Protein AF-A0A962KCL6-F1 (afdb_monomer)

Mean predicted aligned error: 7.59 Å

Secondary structure (DSSP, 8-state):
---EEEE--TTTHHHHHHHH-TTS-GGG-SEEEEEGGGTEEEEEEE--TTS-GGGTPPPEEEEEEETTEEEEEEEEEEEEEETTEEEEEEEEEEEEEES---S-HHHHHHHHHHHHHHTT----

pLDDT: mean 78.46, std 12.51, range [32.69, 90.62]

Foldseek 3Di:
DAWDKDADDPVCVVVVCVQPNPPQPPVQDRIWIADVVQRKTKDWRDWPLQDDCVVVTFFTWMWMGGPRKIKTWGKHWYWDDDPPGTDIDIGTPDIDMDDDCPDDPVVVVVVVCNHVVVVVPDPD

Radius of gyration: 15.0 Å; Cα contacts (8 Å, |Δi|>4): 200; chains: 1; bounding box: 34×34×44 Å

Structure (mmCIF, N/CA/C/O backbone):
data_AF-A0A962KCL6-F1
#
_entry.id   AF-A0A962KCL6-F1
#
loop_
_atom_site.group_PDB
_atom_site.id
_atom_site.type_symbol
_atom_site.label_atom_id
_atom_site.label_alt_id
_atom_site.label_comp_id
_atom_site.label_asym_id
_atom_site.label_entity_id
_atom_site.label_seq_id
_atom_site.pdbx_PDB_ins_code
_atom_site.Cartn_x
_atom_site.Cartn_y
_atom_site.Cartn_z
_atom_site.occupancy
_atom_site.B_iso_or_equiv
_atom_site.auth_seq_id
_atom_site.auth_comp_id
_atom_site.auth_asym_id
_atom_site.auth_atom_id
_atom_site.pdbx_PDB_model_num
ATOM 1 N N . MET A 1 1 ? -5.098 15.647 -3.461 1.00 62.09 1 MET A N 1
ATOM 2 C CA . MET A 1 1 ? -4.686 14.346 -2.911 1.00 62.09 1 MET A CA 1
ATOM 3 C C . MET A 1 1 ? -3.180 14.359 -2.844 1.00 62.09 1 MET A C 1
ATOM 5 O O . MET A 1 1 ? -2.543 14.550 -3.875 1.00 62.09 1 MET A O 1
ATOM 9 N N . ALA A 1 2 ? -2.635 14.332 -1.638 1.00 77.06 2 ALA A N 1
ATOM 10 C CA . ALA A 1 2 ? -1.201 14.379 -1.407 1.00 77.06 2 ALA A CA 1
ATOM 11 C C . ALA A 1 2 ? -0.910 13.564 -0.152 1.00 77.06 2 ALA A C 1
ATOM 13 O O . ALA A 1 2 ? -1.361 13.907 0.938 1.00 77.06 2 ALA A O 1
ATOM 14 N N . PHE A 1 3 ? -0.171 12.476 -0.331 1.00 85.12 3 PHE A N 1
ATOM 15 C CA . PHE A 1 3 ? 0.297 11.659 0.773 1.00 85.12 3 PHE A CA 1
ATOM 16 C C . PHE A 1 3 ? 1.373 12.415 1.555 1.00 85.12 3 PHE A C 1
ATOM 18 O O . PHE A 1 3 ? 2.404 12.795 0.999 1.00 85.12 3 PHE A O 1
ATOM 25 N N . VAL A 1 4 ? 1.143 12.606 2.850 1.00 87.69 4 VAL A N 1
ATOM 26 C CA . VAL A 1 4 ? 2.091 13.237 3.773 1.00 87.69 4 VAL A CA 1
ATOM 27 C C . VAL A 1 4 ? 2.691 12.170 4.676 1.00 87.69 4 VAL A C 1
ATOM 29 O O . VAL A 1 4 ? 1.988 11.289 5.169 1.00 87.69 4 VAL A O 1
ATOM 32 N N . GLN A 1 5 ? 4.005 12.231 4.880 1.00 87.69 5 GLN A N 1
ATOM 33 C CA . GLN A 1 5 ? 4.703 11.318 5.779 1.00 87.69 5 GLN A CA 1
ATOM 34 C C . GLN A 1 5 ? 4.336 11.622 7.238 1.00 87.69 5 GLN A C 1
ATOM 36 O O . GLN A 1 5 ? 4.338 12.777 7.661 1.00 87.69 5 GLN A O 1
ATOM 41 N N . LYS A 1 6 ? 4.048 10.578 8.011 1.00 86.62 6 LYS A N 1
ATOM 42 C CA . LYS A 1 6 ? 3.730 10.628 9.434 1.00 86.62 6 LYS A CA 1
ATOM 43 C C . LYS A 1 6 ? 4.627 9.650 10.182 1.00 86.62 6 LYS A C 1
ATOM 45 O O . LYS A 1 6 ? 4.717 8.479 9.822 1.00 86.62 6 LYS A O 1
ATOM 50 N N . GLU A 1 7 ? 5.311 10.147 11.202 1.00 86.19 7 GLU A N 1
ATOM 51 C CA . GLU A 1 7 ? 6.245 9.358 12.006 1.00 86.19 7 GLU A CA 1
ATOM 52 C C . GLU A 1 7 ? 5.509 8.495 13.032 1.00 86.19 7 GLU A C 1
ATOM 54 O O . GLU A 1 7 ? 4.489 8.899 13.603 1.00 86.19 7 GLU A O 1
ATOM 59 N N . TYR A 1 8 ? 6.058 7.314 13.306 1.00 83.06 8 TYR A N 1
ATOM 60 C CA . TYR A 1 8 ? 5.600 6.472 14.399 1.00 83.06 8 TYR A CA 1
ATOM 61 C C . TYR A 1 8 ? 6.090 7.024 15.737 1.00 83.06 8 TYR A C 1
ATOM 63 O O . TYR A 1 8 ? 7.264 6.955 16.097 1.00 83.06 8 TYR A O 1
ATOM 71 N N . THR A 1 9 ? 5.145 7.547 16.512 1.00 83.69 9 THR A N 1
ATOM 72 C CA . THR A 1 9 ? 5.340 8.023 17.885 1.00 83.69 9 THR A CA 1
ATOM 73 C C . THR A 1 9 ? 4.453 7.252 18.863 1.00 83.69 9 THR A C 1
ATOM 75 O O . THR A 1 9 ? 3.472 6.612 18.468 1.00 83.69 9 THR A O 1
ATOM 78 N N . LYS A 1 10 ? 4.741 7.362 20.170 1.00 82.50 10 LYS A N 1
ATOM 79 C CA . LYS A 1 10 ? 3.884 6.794 21.232 1.00 82.50 10 LYS A CA 1
ATOM 80 C C . LYS A 1 10 ? 2.428 7.266 21.128 1.00 82.50 10 LYS A C 1
ATOM 82 O O . LYS A 1 10 ? 1.523 6.479 21.381 1.00 82.50 10 LYS A O 1
ATOM 87 N N . GLU A 1 11 ? 2.215 8.515 20.724 1.00 85.19 11 GLU A N 1
ATOM 88 C CA . GLU A 1 11 ? 0.890 9.127 20.560 1.00 85.19 11 GLU A CA 1
ATOM 89 C C . GLU A 1 11 ? 0.134 8.558 19.358 1.00 85.19 11 GLU A C 1
ATOM 91 O O . GLU A 1 11 ? -1.080 8.388 19.403 1.00 85.19 11 GLU A O 1
ATOM 96 N N . SER A 1 12 ? 0.851 8.208 18.289 1.00 83.62 12 SER A N 1
ATOM 97 C CA . SER A 1 12 ? 0.253 7.613 17.093 1.00 83.62 12 SER A CA 1
ATOM 98 C C . SER A 1 12 ? 0.020 6.101 17.184 1.00 83.62 12 SER A C 1
ATOM 100 O O . SER A 1 12 ? -0.704 5.533 16.366 1.00 83.62 12 SER A O 1
ATOM 102 N N . ALA A 1 13 ? 0.609 5.440 18.185 1.00 81.44 13 ALA A N 1
ATOM 103 C CA . ALA A 1 13 ? 0.556 3.991 18.339 1.00 81.44 13 ALA A CA 1
ATOM 104 C C . ALA A 1 13 ? -0.872 3.407 18.429 1.00 81.44 13 ALA A C 1
ATOM 106 O O . ALA A 1 13 ? -1.077 2.322 17.879 1.00 81.44 13 ALA A O 1
ATOM 107 N N . PRO A 1 14 ? -1.864 4.060 19.076 1.00 85.19 14 PRO A N 1
ATOM 108 C CA . PRO A 1 14 ? -3.246 3.578 19.072 1.00 85.19 14 PRO A CA 1
ATOM 109 C C . PRO A 1 14 ? -3.876 3.591 17.676 1.00 85.19 14 PRO A C 1
ATOM 111 O O . PRO A 1 14 ? -4.496 2.608 17.283 1.00 85.19 14 PRO A O 1
ATOM 114 N N . LEU A 1 15 ? -3.670 4.669 16.908 1.00 84.44 15 LEU A N 1
ATOM 115 C CA . LEU A 1 15 ? -4.155 4.772 15.528 1.00 84.44 15 LEU A CA 1
ATOM 116 C C . LEU A 1 15 ? -3.523 3.686 14.655 1.00 84.44 15 LEU A C 1
ATOM 118 O O . LEU A 1 15 ? -4.230 2.987 13.940 1.00 84.44 15 LEU A O 1
ATOM 122 N N . TYR A 1 16 ? -2.204 3.514 14.761 1.00 79.25 16 TYR A N 1
ATOM 123 C CA . TYR A 1 16 ? -1.477 2.475 14.039 1.00 79.25 16 TYR A CA 1
ATOM 124 C C . TYR A 1 16 ? -2.085 1.090 14.300 1.00 79.25 16 TYR A C 1
ATOM 126 O O . TYR A 1 16 ? -2.507 0.417 13.364 1.00 79.25 16 TYR A O 1
ATOM 134 N N . ARG A 1 17 ? -2.215 0.695 15.575 1.00 79.38 17 ARG A N 1
ATOM 135 C CA . ARG A 1 17 ? -2.795 -0.606 15.951 1.00 79.38 17 ARG A CA 1
ATOM 136 C C . ARG A 1 17 ? -4.237 -0.769 15.477 1.00 79.38 17 ARG A C 1
ATOM 138 O O . ARG A 1 17 ? -4.606 -1.853 15.046 1.00 79.38 17 ARG A O 1
ATOM 145 N N . GLY A 1 18 ? -5.033 0.300 15.515 1.00 79.94 18 GLY A N 1
ATOM 146 C CA . GLY A 1 18 ? -6.404 0.283 15.005 1.00 79.94 18 GLY A CA 1
ATOM 147 C C . GLY A 1 18 ? -6.506 0.066 13.491 1.00 79.94 18 GLY A C 1
ATOM 148 O O . GLY A 1 18 ? -7.512 -0.466 13.034 1.00 79.94 18 GLY A O 1
ATOM 149 N N . LEU A 1 19 ? -5.483 0.456 12.722 1.00 79.44 19 LEU A N 1
ATOM 150 C CA . LEU A 1 19 ? -5.470 0.357 11.258 1.00 79.44 19 LEU A CA 1
ATOM 151 C C . LEU A 1 19 ? -4.898 -0.967 10.742 1.00 79.44 19 LEU A C 1
ATOM 153 O O . LEU A 1 19 ? -5.434 -1.523 9.790 1.00 79.44 19 LEU A O 1
ATOM 157 N N . VAL A 1 20 ? -3.807 -1.458 11.337 1.00 73.12 20 VAL A N 1
ATOM 158 C CA . VAL A 1 20 ? -3.089 -2.651 10.840 1.00 73.12 20 VAL A CA 1
ATOM 159 C C . VAL A 1 20 ? -3.300 -3.901 11.701 1.00 73.12 20 VAL A C 1
ATOM 161 O O . VAL A 1 20 ? -2.830 -4.982 11.348 1.00 73.12 20 VAL A O 1
ATOM 164 N N . GLY A 1 21 ? -3.994 -3.764 12.834 1.00 68.88 21 GLY A N 1
ATOM 165 C CA . GLY A 1 21 ? -4.156 -4.823 13.827 1.00 68.88 21 GLY A CA 1
ATOM 166 C C . GLY A 1 21 ? -2.850 -5.193 14.541 1.00 68.88 21 GLY A C 1
ATOM 167 O O . GLY A 1 21 ? -1.794 -4.595 14.333 1.00 68.88 21 GLY A O 1
ATOM 168 N N . ASP A 1 22 ? -2.911 -6.220 15.389 1.00 62.03 22 ASP A N 1
ATOM 169 C CA . ASP A 1 22 ? -1.746 -6.710 16.145 1.00 62.03 22 ASP A CA 1
ATOM 170 C C . ASP A 1 22 ? -0.806 -7.610 15.310 1.00 62.03 22 ASP A C 1
ATOM 172 O O . ASP A 1 22 ? 0.260 -8.010 15.780 1.00 62.03 22 ASP A O 1
ATOM 176 N N . GLY A 1 23 ? -1.183 -7.936 14.066 1.00 54.19 23 GLY A N 1
ATOM 177 C CA . GLY A 1 23 ? -0.440 -8.851 13.189 1.00 54.19 23 GLY A CA 1
ATOM 178 C C . GLY A 1 23 ? 0.812 -8.244 12.549 1.00 54.19 23 GLY A C 1
ATOM 179 O O . GLY A 1 23 ? 1.732 -8.972 12.173 1.00 54.19 23 GLY A O 1
ATOM 180 N N . VAL A 1 24 ? 0.888 -6.915 12.455 1.00 56.59 24 VAL A N 1
ATOM 181 C CA . VAL A 1 24 ? 2.018 -6.213 11.844 1.00 56.59 24 VAL A CA 1
ATOM 182 C C . VAL A 1 24 ? 2.915 -5.637 12.935 1.00 56.59 24 VAL A C 1
ATOM 184 O O . VAL A 1 24 ? 2.544 -4.692 13.631 1.00 56.59 24 VAL A O 1
ATOM 187 N N . LYS A 1 25 ? 4.128 -6.188 13.080 1.00 54.78 25 LYS A N 1
ATOM 188 C CA . LYS A 1 25 ? 5.100 -5.742 14.091 1.00 54.78 25 LYS A CA 1
ATOM 189 C C . LYS A 1 25 ? 5.420 -4.251 13.911 1.00 54.78 25 LYS A C 1
ATOM 191 O O . LYS A 1 25 ? 6.181 -3.872 13.026 1.00 54.78 25 LYS A O 1
ATOM 196 N N . SER A 1 26 ? 4.884 -3.420 14.805 1.00 50.50 26 SER A N 1
ATOM 197 C CA . SER A 1 26 ? 5.052 -1.957 14.840 1.00 50.50 26 SER A CA 1
ATOM 198 C C . SER A 1 26 ? 6.511 -1.486 14.876 1.00 50.50 26 SER A C 1
ATOM 200 O O . SER A 1 26 ? 6.802 -0.369 14.471 1.00 50.50 26 SER A O 1
ATOM 202 N N . GLY A 1 27 ? 7.446 -2.341 15.301 1.00 48.25 27 GLY A N 1
ATOM 203 C CA . GLY A 1 27 ? 8.880 -2.039 15.315 1.00 48.25 27 GLY A CA 1
ATOM 204 C C . GLY A 1 27 ? 9.558 -1.955 13.940 1.00 48.25 27 GLY A C 1
ATOM 205 O O . GLY A 1 27 ? 10.726 -1.584 13.895 1.00 48.25 27 GLY A O 1
ATOM 206 N N . MET A 1 28 ? 8.877 -2.302 12.837 1.00 53.91 28 MET A N 1
ATOM 207 C CA . MET A 1 28 ? 9.465 -2.270 11.484 1.00 53.91 28 MET A CA 1
ATOM 208 C C . MET A 1 28 ? 9.183 -0.984 10.696 1.00 53.91 28 MET A C 1
ATOM 210 O O . MET A 1 28 ? 9.755 -0.808 9.624 1.00 53.91 28 MET A O 1
ATOM 214 N N . LEU A 1 29 ? 8.359 -0.065 11.208 1.00 64.75 29 LEU A N 1
ATOM 215 C CA . LEU A 1 29 ? 8.019 1.173 10.506 1.00 64.75 29 LEU A CA 1
ATOM 216 C C . LEU A 1 29 ? 8.363 2.403 11.341 1.00 64.75 29 LEU A C 1
ATOM 218 O O . LEU A 1 29 ? 7.683 2.709 12.314 1.00 64.75 29 LEU A O 1
ATOM 222 N N . GLY A 1 30 ? 9.396 3.139 10.927 1.00 69.75 30 GLY A N 1
ATOM 223 C CA . GLY A 1 30 ? 9.675 4.470 11.478 1.00 69.75 30 GLY A CA 1
ATOM 224 C C . GLY A 1 30 ? 8.603 5.499 11.097 1.00 69.75 30 GLY A C 1
ATOM 225 O O . GLY A 1 30 ? 8.321 6.403 11.871 1.00 69.75 30 GLY A O 1
ATOM 226 N N . SER A 1 31 ? 7.952 5.331 9.941 1.00 81.69 31 SER A N 1
ATOM 227 C CA . SER A 1 31 ? 6.918 6.237 9.427 1.00 81.69 31 SER A CA 1
ATOM 228 C C . SER A 1 31 ? 5.986 5.544 8.425 1.00 81.69 31 SER A C 1
ATOM 230 O O . SER A 1 31 ? 6.251 4.427 7.977 1.00 81.69 31 SER A O 1
ATOM 232 N N . TRP A 1 32 ? 4.883 6.206 8.078 1.00 87.75 32 TRP A N 1
ATOM 233 C CA . TRP A 1 32 ? 3.958 5.815 7.010 1.00 87.75 32 TRP A CA 1
ATOM 234 C C . TRP A 1 32 ? 3.399 7.059 6.311 1.00 87.75 32 TRP A C 1
ATOM 236 O O . TRP A 1 32 ? 3.653 8.180 6.740 1.00 87.75 32 TRP A O 1
ATOM 246 N N . TYR A 1 33 ? 2.645 6.885 5.232 1.00 88.56 33 TYR A N 1
ATOM 247 C CA . TYR A 1 33 ? 2.081 7.989 4.461 1.00 88.56 33 TYR A CA 1
ATOM 248 C C . TYR A 1 33 ? 0.566 8.071 4.628 1.00 88.56 33 TYR A C 1
ATOM 250 O O . TYR A 1 33 ? -0.113 7.047 4.654 1.00 88.56 33 TYR A O 1
ATOM 258 N N . VAL A 1 34 ? 0.024 9.284 4.724 1.00 89.81 34 VAL A N 1
ATOM 259 C CA . VAL A 1 34 ? -1.410 9.525 4.939 1.00 89.81 34 VAL A CA 1
ATOM 260 C C . VAL A 1 34 ? -1.956 10.508 3.916 1.00 89.81 34 VAL A C 1
ATOM 262 O O . VAL A 1 34 ? -1.358 11.560 3.705 1.00 89.81 34 VAL A O 1
ATOM 265 N N . ASP A 1 35 ? -3.113 10.194 3.336 1.00 90.62 35 ASP A N 1
ATOM 266 C CA . ASP A 1 35 ? -3.973 11.162 2.654 1.00 90.62 35 ASP A CA 1
ATOM 267 C C . ASP A 1 35 ? -5.303 11.266 3.416 1.00 90.62 35 ASP A C 1
ATOM 269 O O . ASP A 1 35 ? -6.179 10.402 3.316 1.00 90.62 35 ASP A O 1
ATOM 273 N N . GLU A 1 36 ? -5.446 12.333 4.205 1.00 88.31 36 GLU A N 1
ATOM 274 C CA . GLU A 1 36 ? -6.628 12.564 5.044 1.00 88.31 36 GLU A CA 1
ATOM 275 C C . GLU A 1 36 ? -7.889 12.850 4.218 1.00 88.31 36 GLU A C 1
ATOM 277 O O . GLU A 1 36 ? -8.993 12.555 4.672 1.00 88.31 36 GLU A O 1
ATOM 282 N N . SER A 1 37 ? -7.751 13.359 2.985 1.00 87.00 37 SER A N 1
ATOM 283 C CA . SER A 1 37 ? -8.900 13.715 2.137 1.00 87.00 37 SER A CA 1
ATOM 284 C C . SER A 1 37 ? -9.707 12.501 1.682 1.00 87.00 37 SER A C 1
ATOM 286 O O . SER A 1 37 ? -10.897 12.619 1.394 1.00 87.00 37 SER A O 1
ATOM 288 N N . ILE A 1 38 ? -9.066 11.332 1.652 1.00 86.31 38 ILE A N 1
ATOM 289 C CA . ILE A 1 38 ? -9.688 10.051 1.307 1.00 86.31 38 ILE A CA 1
ATOM 290 C C . ILE A 1 38 ? -9.558 9.013 2.426 1.00 86.31 38 ILE A C 1
ATOM 292 O O . ILE A 1 38 ? -9.838 7.838 2.197 1.00 86.31 38 ILE A O 1
ATOM 296 N N . ASN A 1 39 ? -9.137 9.437 3.625 1.00 89.06 39 ASN A N 1
ATOM 297 C CA . ASN A 1 39 ? -8.904 8.567 4.779 1.00 89.06 39 ASN A CA 1
ATOM 298 C C . ASN A 1 39 ? -8.047 7.335 4.420 1.00 89.06 39 ASN A C 1
ATOM 300 O O . ASN A 1 39 ? -8.427 6.187 4.677 1.00 89.06 39 ASN A O 1
ATOM 304 N N . ALA A 1 40 ? -6.923 7.592 3.744 1.00 90.06 40 ALA A N 1
ATOM 305 C CA . ALA A 1 40 ? -6.007 6.572 3.259 1.00 90.06 40 ALA A CA 1
ATOM 306 C C . ALA A 1 40 ? -4.690 6.577 4.034 1.00 90.06 40 ALA A C 1
ATOM 308 O O . ALA A 1 40 ? -4.076 7.622 4.246 1.00 90.06 40 ALA A O 1
ATOM 309 N N . HIS A 1 41 ? -4.221 5.388 4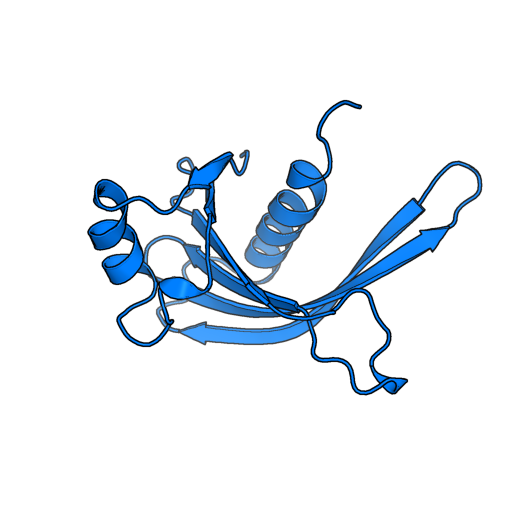.392 1.00 90.44 41 HIS A N 1
ATOM 310 C CA . HIS A 1 41 ? -2.975 5.156 5.107 1.00 90.44 41 HIS A CA 1
ATOM 311 C C . HIS A 1 41 ? -2.152 4.124 4.347 1.00 90.44 41 HIS A C 1
ATOM 313 O O . HIS A 1 41 ? -2.562 2.974 4.223 1.00 90.44 41 HIS A O 1
ATOM 319 N N . LEU A 1 42 ? -0.998 4.532 3.833 1.00 89.88 42 LEU A N 1
ATOM 320 C CA . LEU A 1 42 ? -0.071 3.667 3.121 1.00 89.88 42 LEU A CA 1
ATOM 321 C C . LEU A 1 42 ? 1.148 3.385 3.984 1.00 89.88 42 LEU A C 1
ATOM 323 O O . LEU A 1 42 ? 1.876 4.291 4.387 1.00 89.88 42 LEU A O 1
ATOM 327 N N . PHE A 1 43 ? 1.411 2.109 4.181 1.00 87.38 43 PHE A N 1
ATOM 328 C CA . PHE A 1 43 ? 2.512 1.612 4.974 1.00 87.38 43 PHE A CA 1
ATOM 329 C C . PHE A 1 43 ? 3.418 0.722 4.111 1.00 87.38 43 PHE A C 1
ATOM 331 O O . PHE A 1 43 ? 2.917 -0.101 3.344 1.00 87.38 43 PHE A O 1
ATOM 338 N N . ASN A 1 44 ? 4.741 0.862 4.246 1.00 82.81 44 ASN A N 1
ATOM 339 C CA . ASN A 1 44 ? 5.737 0.163 3.419 1.00 82.81 44 ASN A CA 1
ATOM 340 C C . ASN A 1 44 ? 6.649 -0.704 4.298 1.00 82.81 44 ASN A C 1
ATOM 342 O O . ASN A 1 44 ? 7.556 -0.179 4.935 1.00 82.81 44 ASN A O 1
ATOM 346 N N . TYR A 1 45 ? 6.426 -2.018 4.347 1.00 76.31 45 TYR A N 1
ATOM 347 C CA . TYR A 1 45 ? 6.985 -2.897 5.395 1.00 76.31 45 TYR A CA 1
ATOM 348 C C . TYR A 1 45 ? 8.244 -3.658 4.997 1.00 76.31 45 TYR A C 1
ATOM 350 O O . TYR A 1 45 ? 8.780 -4.424 5.798 1.00 76.31 45 TYR A O 1
ATOM 358 N N . GLY A 1 46 ? 8.725 -3.467 3.775 1.00 70.00 46 GLY A N 1
ATOM 359 C CA . GLY A 1 46 ? 9.991 -4.032 3.337 1.00 70.00 46 GLY A CA 1
ATOM 360 C C . GLY A 1 46 ? 9.953 -4.563 1.917 1.00 70.00 46 GLY A C 1
ATOM 361 O O . GLY A 1 46 ? 8.980 -4.390 1.188 1.00 70.00 46 GLY A O 1
ATOM 362 N N . GLY A 1 47 ? 11.059 -5.199 1.550 1.00 70.69 47 GLY A N 1
ATOM 363 C CA . GLY A 1 47 ? 11.354 -5.669 0.203 1.00 70.69 47 GLY A CA 1
ATOM 364 C C . GLY A 1 47 ? 12.627 -5.042 -0.352 1.00 70.69 47 GLY A C 1
ATOM 365 O O . GLY A 1 47 ? 13.197 -4.115 0.224 1.00 70.69 47 GLY A O 1
ATOM 366 N N . ARG A 1 48 ? 13.097 -5.598 -1.468 1.00 68.38 48 ARG A N 1
ATOM 367 C CA . ARG A 1 48 ? 14.163 -5.026 -2.305 1.00 68.38 48 ARG A CA 1
ATOM 368 C C . ARG A 1 48 ? 13.661 -4.892 -3.735 1.00 68.38 48 ARG A C 1
ATOM 370 O O . ARG A 1 48 ? 14.415 -5.126 -4.671 1.00 68.38 48 ARG A O 1
ATOM 377 N N . GLY A 1 49 ? 12.373 -4.587 -3.902 1.00 66.12 49 GLY A N 1
ATOM 378 C CA . GLY A 1 49 ? 11.623 -4.710 -5.155 1.00 66.12 49 GLY A CA 1
ATOM 379 C C . GLY A 1 49 ? 12.108 -3.824 -6.305 1.00 66.12 49 GLY A C 1
ATOM 380 O O . GLY A 1 49 ? 11.485 -3.839 -7.359 1.00 66.12 49 GLY A O 1
ATOM 381 N N . GLU A 1 50 ? 13.200 -3.081 -6.116 1.00 68.38 50 GLU A N 1
ATOM 382 C CA . GLU A 1 50 ? 1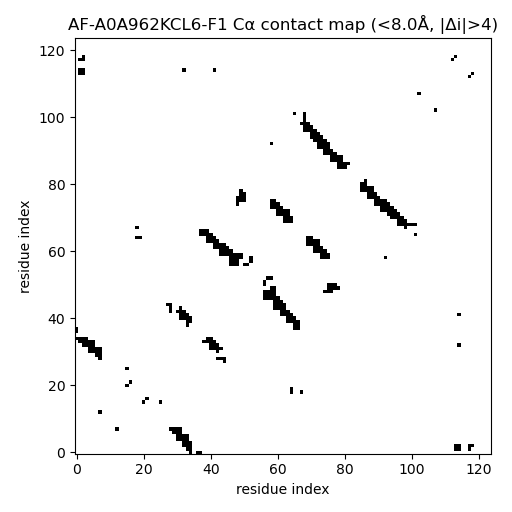4.009 -2.467 -7.174 1.00 68.38 50 GLU A CA 1
ATOM 383 C C . GLU A 1 50 ? 14.864 -3.492 -7.947 1.00 68.38 50 GLU A C 1
ATOM 385 O O . GLU A 1 50 ? 15.234 -3.253 -9.094 1.00 68.38 50 GLU A O 1
ATOM 390 N N . MET A 1 51 ? 15.183 -4.642 -7.340 1.00 71.62 51 MET A N 1
ATOM 391 C CA . MET A 1 51 ? 15.992 -5.697 -7.952 1.00 71.62 51 MET A CA 1
ATOM 392 C C . MET A 1 51 ? 15.128 -6.730 -8.708 1.00 71.62 51 MET A C 1
ATOM 394 O O . MET A 1 51 ? 14.004 -7.026 -8.273 1.00 71.62 51 MET A O 1
ATOM 398 N N . PRO A 1 52 ? 15.652 -7.321 -9.805 1.00 70.62 52 PRO A N 1
ATOM 399 C CA . PRO A 1 52 ? 14.946 -8.337 -10.586 1.00 70.62 52 PRO A CA 1
ATOM 400 C C . PRO A 1 52 ? 14.587 -9.594 -9.779 1.00 70.62 52 PRO A C 1
ATOM 402 O O . PRO A 1 52 ? 15.261 -9.948 -8.806 1.00 70.62 52 PRO A O 1
ATOM 405 N N . GLU A 1 53 ? 13.520 -10.279 -10.192 1.00 74.94 53 GLU A N 1
ATOM 406 C CA . GLU A 1 53 ? 13.037 -11.503 -9.541 1.00 74.94 53 GLU A CA 1
ATOM 407 C C . GLU A 1 53 ? 14.011 -12.673 -9.701 1.00 74.94 53 GLU A C 1
ATOM 409 O O . GLU A 1 53 ? 14.153 -13.483 -8.790 1.00 74.94 53 GLU A O 1
ATOM 414 N N . GLU A 1 54 ? 14.752 -12.712 -10.808 1.00 80.19 54 GLU A N 1
ATOM 415 C CA . GLU A 1 54 ? 15.735 -13.743 -11.149 1.00 80.19 54 GLU A CA 1
ATOM 416 C C . GLU A 1 54 ? 16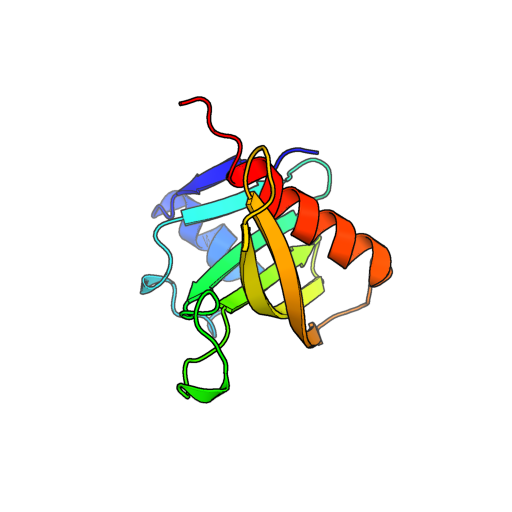.882 -13.825 -10.131 1.00 80.19 54 GLU A C 1
ATOM 418 O O . GLU A 1 54 ? 17.542 -14.855 -10.014 1.00 80.19 54 GLU A O 1
ATOM 423 N N . LEU A 1 55 ? 17.102 -12.756 -9.357 1.00 79.62 55 LEU A N 1
ATOM 424 C CA . LEU A 1 55 ? 18.066 -12.722 -8.254 1.00 79.62 55 LEU A CA 1
ATOM 425 C C . LEU A 1 55 ? 17.490 -13.262 -6.933 1.00 79.62 55 LEU A C 1
ATOM 427 O O . LEU A 1 55 ? 18.148 -13.174 -5.897 1.00 79.62 55 LEU A O 1
ATOM 431 N N . GLY A 1 56 ? 16.255 -13.775 -6.943 1.00 76.25 56 GLY A N 1
ATOM 432 C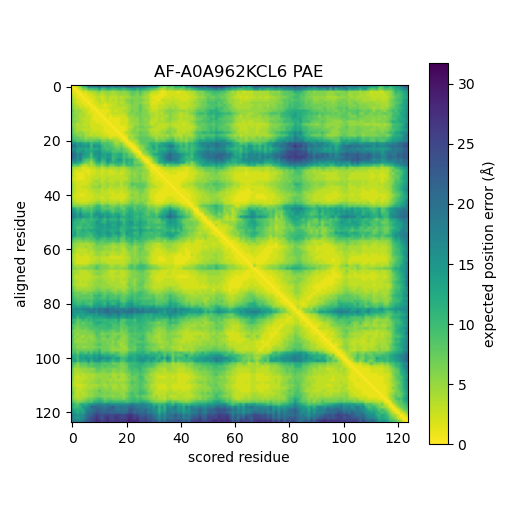 CA . GLY A 1 56 ? 15.559 -14.315 -5.773 1.00 76.25 56 GLY A CA 1
ATOM 433 C C . GLY A 1 56 ? 15.161 -13.256 -4.741 1.00 76.25 56 GLY A C 1
ATOM 434 O O . GLY A 1 56 ? 14.871 -13.590 -3.593 1.00 76.25 56 GLY A O 1
ATOM 435 N N . MET A 1 57 ? 15.177 -11.972 -5.113 1.00 81.25 57 MET A N 1
ATOM 436 C CA . MET A 1 57 ? 14.927 -10.875 -4.178 1.00 81.25 57 MET A CA 1
ATOM 437 C C . MET A 1 57 ? 13.425 -10.689 -3.934 1.00 81.25 57 M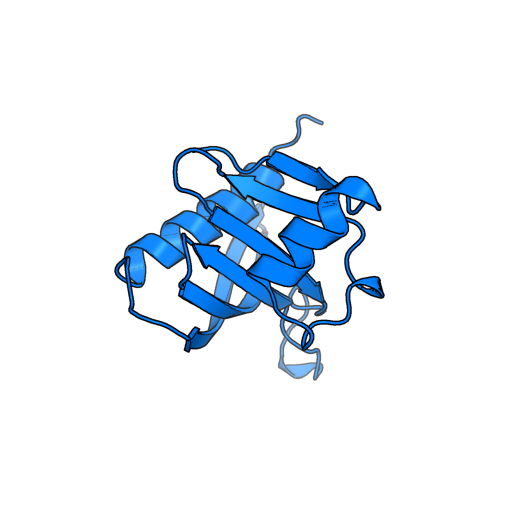ET A C 1
ATOM 439 O O . MET A 1 57 ? 12.658 -10.64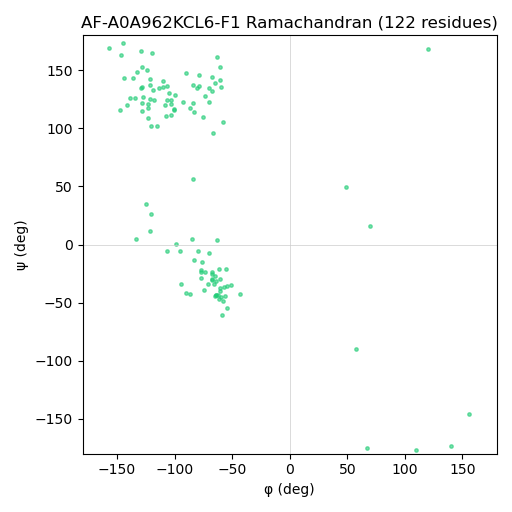7 -4.904 1.00 81.25 57 MET A O 1
ATOM 443 N N . PRO A 1 58 ? 12.986 -10.518 -2.674 1.00 83.06 58 PRO A N 1
ATOM 444 C CA . PRO A 1 58 ? 11.572 -10.357 -2.360 1.00 83.06 58 PRO A CA 1
ATOM 445 C C . PRO A 1 58 ? 11.023 -9.028 -2.913 1.00 83.06 58 PRO A C 1
ATOM 447 O O . PRO A 1 58 ? 11.744 -8.017 -2.901 1.00 83.06 58 PRO A O 1
ATOM 450 N N . PRO A 1 59 ? 9.759 -9.004 -3.382 1.00 86.38 59 PRO A N 1
ATOM 451 C CA . PRO A 1 59 ? 9.108 -7.781 -3.835 1.00 86.38 59 PRO A CA 1
ATOM 452 C C . PRO A 1 59 ? 8.954 -6.775 -2.688 1.00 86.38 59 PRO A C 1
ATOM 454 O O . PRO A 1 59 ? 9.017 -7.124 -1.506 1.00 86.38 59 PRO A O 1
ATOM 457 N N . ASN A 1 60 ? 8.734 -5.512 -3.045 1.00 86.50 60 ASN A N 1
ATOM 458 C CA . ASN A 1 60 ? 8.273 -4.512 -2.090 1.00 86.50 60 ASN A CA 1
ATOM 459 C C . ASN A 1 60 ? 6.877 -4.890 -1.606 1.00 86.50 60 ASN A C 1
ATOM 461 O O . ASN A 1 60 ? 6.046 -5.328 -2.396 1.00 86.50 60 ASN A O 1
ATOM 465 N N . THR A 1 61 ? 6.627 -4.722 -0.314 1.00 86.75 61 THR A N 1
ATOM 466 C CA . THR A 1 61 ? 5.344 -5.042 0.309 1.00 86.75 61 THR A CA 1
ATOM 467 C C . THR A 1 61 ? 4.770 -3.800 0.966 1.00 86.75 61 THR A C 1
ATOM 469 O O . THR A 1 61 ? 5.408 -3.183 1.827 1.00 86.75 61 THR A O 1
ATOM 472 N N . SER A 1 62 ? 3.542 -3.470 0.585 1.00 87.31 62 SER A N 1
ATOM 473 C CA . SER A 1 62 ? 2.776 -2.372 1.154 1.00 87.31 62 SER A CA 1
ATOM 474 C C . SER A 1 62 ? 1.396 -2.828 1.592 1.00 87.31 62 SER A C 1
ATOM 476 O O . SER A 1 62 ? 0.795 -3.741 1.028 1.00 87.31 62 SER A O 1
ATOM 478 N N . LEU A 1 63 ? 0.876 -2.124 2.584 1.00 88.81 63 LEU A N 1
ATOM 479 C CA . LEU A 1 63 ? -0.490 -2.242 3.065 1.00 88.81 63 LEU A CA 1
ATOM 480 C C . LEU A 1 63 ? -1.085 -0.850 2.955 1.00 88.81 63 LEU A C 1
ATOM 482 O O . LEU A 1 63 ? -0.560 0.117 3.510 1.00 88.81 63 LEU A O 1
ATOM 486 N N . LEU A 1 64 ? -2.153 -0.756 2.183 1.00 90.00 64 LEU A N 1
ATOM 487 C CA . LEU A 1 64 ? -2.929 0.455 2.024 1.00 90.00 64 LEU A CA 1
ATOM 488 C C . LEU A 1 64 ? -4.257 0.241 2.745 1.00 90.00 64 LEU A C 1
ATOM 490 O O . LEU A 1 64 ? -5.004 -0.669 2.406 1.00 90.00 64 LEU A O 1
ATOM 494 N N . VAL A 1 65 ? -4.547 1.069 3.740 1.00 89.50 65 VAL A N 1
ATOM 495 C CA . VAL A 1 65 ? -5.842 1.095 4.426 1.00 89.50 65 VAL A CA 1
ATOM 496 C C . VAL A 1 65 ? -6.619 2.285 3.905 1.00 89.50 65 VAL A C 1
ATOM 498 O O . VAL A 1 65 ? -6.124 3.403 3.986 1.00 89.50 65 VAL A O 1
ATOM 501 N N . ILE A 1 66 ? -7.826 2.070 3.389 1.00 89.44 66 ILE A N 1
ATOM 502 C CA . ILE A 1 66 ? -8.745 3.155 3.026 1.00 89.44 66 ILE A CA 1
ATOM 503 C C . ILE A 1 66 ? -10.035 2.931 3.792 1.00 89.44 66 ILE A C 1
ATOM 505 O O . ILE A 1 66 ? -10.702 1.909 3.606 1.00 89.44 66 ILE A O 1
ATOM 509 N N . ASN A 1 67 ? -10.384 3.877 4.661 1.00 84.62 67 ASN A N 1
ATOM 510 C CA . ASN A 1 67 ? -11.441 3.716 5.657 1.00 84.62 67 ASN A CA 1
ATOM 511 C C . ASN A 1 67 ? -11.197 2.515 6.584 1.00 84.62 67 ASN A C 1
ATOM 513 O O . ASN A 1 67 ? -10.575 2.662 7.631 1.00 84.62 67 ASN A O 1
ATOM 517 N N . LYS A 1 68 ? -11.701 1.336 6.212 1.00 80.69 68 LYS A N 1
ATOM 518 C CA . LYS A 1 68 ? -11.557 0.075 6.958 1.00 80.69 68 LYS A CA 1
ATOM 519 C C . LYS A 1 68 ? -11.151 -1.102 6.072 1.00 80.69 68 LYS A C 1
ATOM 521 O O . LYS A 1 68 ? -11.101 -2.231 6.547 1.00 80.69 68 LYS A O 1
ATOM 526 N N . THR A 1 69 ? -10.884 -0.842 4.798 1.00 86.25 69 THR A N 1
ATOM 527 C CA . THR A 1 69 ? -10.542 -1.879 3.828 1.00 86.25 69 THR A CA 1
ATOM 528 C C . THR A 1 69 ? -9.047 -1.907 3.660 1.00 86.25 69 THR A C 1
ATOM 530 O O . THR A 1 69 ? -8.418 -0.869 3.436 1.00 86.25 69 THR A O 1
ATOM 533 N N . ILE A 1 70 ? -8.497 -3.105 3.790 1.00 87.12 70 ILE A N 1
ATOM 534 C CA . ILE A 1 70 ? -7.070 -3.359 3.774 1.00 87.12 70 ILE A CA 1
ATOM 535 C C . ILE A 1 70 ? -6.715 -3.935 2.409 1.00 87.12 70 ILE A C 1
ATOM 537 O O . ILE A 1 70 ? -7.220 -4.980 2.005 1.00 87.12 70 ILE A O 1
ATOM 541 N N . TYR A 1 71 ? -5.824 -3.252 1.704 1.00 87.88 71 TYR A N 1
ATOM 542 C CA . TYR A 1 71 ? -5.253 -3.693 0.442 1.00 87.88 71 TYR A CA 1
ATOM 543 C C . TYR A 1 71 ? -3.807 -4.101 0.700 1.00 87.88 71 TYR A C 1
ATOM 545 O O . TYR A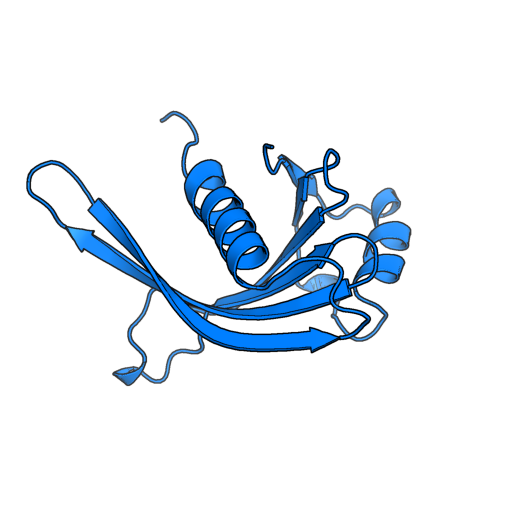 1 71 ? -2.959 -3.255 0.985 1.00 87.88 71 TYR A O 1
ATOM 553 N N . HIS A 1 72 ? -3.526 -5.396 0.603 1.00 87.94 72 HIS A N 1
ATOM 554 C CA . HIS A 1 72 ? -2.171 -5.923 0.679 1.00 87.94 72 HIS A CA 1
ATOM 555 C C . HIS A 1 72 ? -1.594 -6.038 -0.730 1.00 87.94 72 HIS A C 1
ATOM 557 O O . HIS A 1 72 ? -2.177 -6.687 -1.606 1.00 87.94 72 HIS A O 1
ATOM 563 N N . ILE A 1 73 ? -0.461 -5.378 -0.953 1.00 88.44 73 ILE A N 1
ATOM 564 C CA . ILE A 1 73 ? 0.142 -5.213 -2.270 1.00 88.44 73 ILE A CA 1
ATOM 565 C C . ILE A 1 73 ? 1.603 -5.637 -2.203 1.00 88.44 73 ILE A C 1
ATOM 567 O O . ILE A 1 73 ? 2.400 -5.049 -1.476 1.00 88.44 73 ILE A O 1
ATOM 571 N N . GLU A 1 74 ? 1.967 -6.611 -3.027 1.00 89.12 74 GLU A N 1
ATOM 572 C CA . GLU A 1 74 ? 3.361 -6.920 -3.329 1.00 89.12 74 GLU A CA 1
ATOM 573 C C . GLU A 1 74 ? 3.667 -6.393 -4.728 1.00 89.12 74 GLU A C 1
ATOM 575 O O . GLU A 1 74 ? 2.911 -6.647 -5.670 1.00 89.12 74 GLU A O 1
ATOM 580 N N . TYR A 1 75 ? 4.755 -5.648 -4.879 1.00 85.94 75 TYR A N 1
ATOM 581 C CA . TYR A 1 75 ? 5.089 -4.972 -6.125 1.00 85.94 75 TYR A CA 1
ATOM 582 C C . TYR A 1 75 ? 6.594 -4.882 -6.364 1.00 85.94 75 TYR A C 1
ATOM 584 O O . TYR A 1 75 ? 7.421 -5.020 -5.461 1.00 85.94 75 TYR A O 1
ATOM 592 N N . ARG A 1 76 ? 6.955 -4.602 -7.611 1.00 86.31 76 ARG A N 1
ATOM 593 C CA . ARG A 1 76 ? 8.312 -4.272 -8.036 1.00 86.31 76 ARG A CA 1
ATOM 594 C C . ARG A 1 76 ? 8.327 -2.927 -8.738 1.00 86.31 76 ARG A C 1
ATOM 596 O O . ARG A 1 76 ? 7.351 -2.531 -9.380 1.00 86.31 76 ARG A O 1
ATOM 603 N N . THR A 1 77 ? 9.453 -2.244 -8.621 1.00 81.69 77 THR A N 1
ATOM 604 C CA . THR A 1 77 ? 9.743 -1.007 -9.339 1.00 81.69 77 THR A CA 1
ATOM 605 C C . THR A 1 77 ? 10.998 -1.190 -10.172 1.00 81.69 77 THR A C 1
ATOM 607 O O . THR A 1 77 ? 11.937 -1.851 -9.748 1.00 81.69 77 THR A O 1
ATOM 610 N N . THR A 1 78 ? 11.038 -0.612 -11.365 1.00 79.44 78 THR A N 1
ATOM 611 C CA . THR A 1 78 ? 12.226 -0.664 -12.224 1.00 79.44 78 THR A CA 1
ATOM 612 C C . THR A 1 78 ? 12.435 0.685 -12.872 1.00 79.44 78 THR A C 1
ATOM 614 O O . THR A 1 78 ? 11.533 1.187 -13.538 1.00 79.44 78 THR A O 1
ATOM 617 N N . ASP A 1 79 ? 13.625 1.252 -12.713 1.00 80.81 79 ASP A N 1
ATOM 618 C CA . ASP A 1 79 ? 13.982 2.505 -13.366 1.00 80.81 79 ASP A CA 1
ATOM 619 C C . ASP A 1 79 ? 14.541 2.218 -14.759 1.00 80.81 79 ASP A C 1
ATOM 621 O O . ASP A 1 79 ? 15.559 1.550 -14.932 1.00 80.81 79 ASP A O 1
ATOM 625 N N . ILE A 1 80 ? 13.842 2.720 -15.772 1.00 82.12 80 ILE A N 1
ATOM 626 C CA . ILE A 1 80 ? 14.211 2.608 -17.177 1.00 82.12 80 ILE A CA 1
ATOM 627 C C . ILE A 1 80 ? 14.837 3.936 -17.582 1.00 82.12 80 ILE A C 1
ATOM 629 O O . ILE A 1 80 ? 14.174 4.973 -17.571 1.00 82.12 80 ILE A O 1
ATOM 633 N N . LYS A 1 81 ? 16.120 3.914 -17.944 1.00 85.19 81 LYS A N 1
ATOM 634 C CA . LYS A 1 81 ? 16.805 5.100 -18.464 1.00 85.19 81 LYS A CA 1
ATOM 635 C C . LYS A 1 81 ? 16.230 5.478 -19.832 1.00 85.19 81 LYS A C 1
ATOM 637 O O . LYS A 1 81 ? 16.113 4.624 -20.708 1.00 85.19 81 LYS A O 1
ATOM 642 N N . VAL A 1 82 ? 15.912 6.754 -20.009 1.00 87.94 82 VAL A N 1
ATOM 643 C CA . VAL A 1 82 ? 15.469 7.365 -21.271 1.00 87.94 82 VAL A CA 1
ATOM 644 C C . VAL A 1 82 ? 16.304 8.611 -21.560 1.00 87.94 82 VAL A C 1
ATOM 646 O O . VAL A 1 82 ? 17.012 9.094 -20.675 1.00 87.94 82 VAL A O 1
ATOM 649 N N . ASP A 1 83 ? 16.229 9.139 -22.783 1.00 84.50 83 ASP A N 1
ATOM 650 C CA . ASP A 1 83 ? 17.139 10.186 -23.281 1.00 84.50 83 ASP A CA 1
ATOM 651 C C . ASP A 1 83 ? 17.277 11.401 -22.344 1.00 84.50 83 ASP A C 1
ATOM 653 O O . ASP A 1 83 ? 18.377 11.920 -22.179 1.00 84.50 83 ASP A O 1
ATOM 657 N N . ASN A 1 84 ? 16.197 11.790 -21.653 1.00 80.19 84 ASN A N 1
ATOM 658 C CA . ASN A 1 84 ? 16.163 12.940 -20.739 1.00 80.19 84 ASN A CA 1
ATOM 659 C C . ASN A 1 84 ? 15.788 12.583 -19.286 1.00 80.19 84 ASN A C 1
ATOM 661 O O . ASN A 1 84 ? 15.251 13.425 -18.567 1.00 80.19 84 ASN A O 1
ATOM 665 N N . GLY A 1 85 ? 16.036 11.350 -18.832 1.00 81.56 85 GLY A N 1
ATOM 666 C CA . GLY A 1 85 ? 15.805 10.991 -17.430 1.00 81.56 85 GLY A CA 1
ATOM 667 C C . GLY A 1 85 ? 15.567 9.507 -17.185 1.00 81.56 85 GLY A C 1
ATOM 668 O O . GLY A 1 85 ? 16.138 8.642 -17.846 1.00 81.56 85 GLY A O 1
ATOM 669 N N . PHE A 1 86 ? 14.713 9.215 -16.210 1.00 79.00 86 PHE A N 1
ATOM 670 C CA . PHE A 1 86 ? 14.324 7.858 -15.850 1.00 79.00 86 PHE A CA 1
ATOM 671 C C . PHE A 1 86 ? 12.801 7.752 -15.824 1.00 79.00 86 PHE A C 1
ATOM 673 O O . PHE A 1 86 ? 12.120 8.620 -15.281 1.00 79.00 86 PHE A O 1
ATOM 680 N N . ILE A 1 87 ? 12.271 6.677 -16.398 1.00 80.25 87 ILE A N 1
ATOM 681 C CA . ILE A 1 87 ? 10.881 6.263 -16.232 1.00 80.25 87 ILE A CA 1
ATOM 682 C C . ILE A 1 87 ? 10.874 5.141 -15.207 1.00 80.25 87 ILE A C 1
ATOM 684 O O . ILE A 1 87 ? 11.417 4.067 -15.459 1.00 80.25 87 ILE A O 1
ATOM 688 N N . ARG A 1 88 ? 10.230 5.361 -14.063 1.00 78.19 88 ARG A N 1
ATOM 689 C CA . ARG A 1 88 ? 10.013 4.294 -13.089 1.00 78.19 88 ARG A CA 1
ATOM 690 C C . ARG A 1 88 ? 8.781 3.486 -13.478 1.00 78.19 88 ARG A C 1
ATOM 692 O O . ARG A 1 88 ? 7.661 3.987 -13.457 1.00 78.19 88 ARG A O 1
ATOM 699 N N . LYS A 1 89 ? 8.985 2.221 -13.829 1.00 80.75 89 LYS A N 1
ATOM 700 C CA . LYS A 1 89 ? 7.923 1.242 -14.067 1.00 80.75 89 LYS A CA 1
ATOM 701 C C . LYS A 1 89 ? 7.495 0.621 -12.742 1.00 80.75 89 LYS A C 1
ATOM 703 O O . LYS A 1 89 ? 8.347 0.248 -11.943 1.00 80.75 89 LYS A O 1
ATOM 708 N N . PHE A 1 90 ? 6.191 0.467 -12.541 1.00 80.50 90 PHE A N 1
ATOM 709 C CA . PHE A 1 90 ? 5.593 -0.212 -11.393 1.00 80.50 90 PHE A CA 1
ATOM 710 C C . PHE A 1 90 ? 4.884 -1.486 -11.862 1.00 80.50 90 PHE A C 1
ATOM 712 O O . PHE A 1 90 ? 4.179 -1.469 -12.871 1.00 80.50 90 PHE A O 1
ATOM 719 N N . SER A 1 91 ? 5.086 -2.597 -11.156 1.00 83.25 91 SER A N 1
ATOM 720 C CA . SER A 1 91 ? 4.461 -3.885 -11.463 1.00 83.25 91 SER A CA 1
ATOM 721 C C . SER A 1 91 ? 3.922 -4.521 -10.195 1.00 83.25 91 SER A C 1
ATOM 723 O O . SER A 1 91 ? 4.672 -4.726 -9.246 1.00 83.25 91 SER A O 1
ATOM 725 N N . ILE A 1 92 ? 2.641 -4.881 -10.190 1.00 86.81 92 ILE A N 1
ATOM 726 C CA . ILE A 1 92 ? 2.015 -5.590 -9.072 1.00 86.81 92 ILE A CA 1
ATOM 727 C C . ILE A 1 92 ? 2.281 -7.086 -9.233 1.00 86.81 92 ILE A C 1
ATOM 729 O O . ILE A 1 92 ? 1.909 -7.677 -10.243 1.00 86.81 92 ILE A O 1
ATOM 733 N N . CYS A 1 93 ? 2.913 -7.689 -8.230 1.00 85.75 93 CYS A N 1
ATOM 734 C CA . CYS A 1 93 ? 3.143 -9.129 -8.130 1.00 85.75 93 CYS A CA 1
ATOM 735 C C . CYS A 1 93 ? 1.952 -9.826 -7.464 1.00 85.75 93 CYS A C 1
ATOM 737 O O . CYS A 1 93 ? 1.498 -10.869 -7.930 1.00 85.75 93 CYS A O 1
ATOM 739 N N . ARG A 1 94 ? 1.417 -9.232 -6.391 1.00 87.12 94 ARG A N 1
ATOM 740 C CA . ARG A 1 94 ? 0.276 -9.771 -5.647 1.00 87.12 94 ARG A CA 1
ATOM 741 C C . ARG A 1 94 ? -0.624 -8.653 -5.152 1.00 87.12 94 ARG A C 1
ATOM 743 O O . ARG A 1 94 ? -0.150 -7.600 -4.735 1.00 87.12 94 ARG A O 1
ATOM 750 N N . PHE A 1 95 ? -1.925 -8.913 -5.172 1.00 88.31 95 PHE A N 1
ATOM 751 C CA . PHE A 1 95 ? -2.938 -7.998 -4.671 1.00 88.31 95 PHE A CA 1
ATOM 752 C C . PHE A 1 95 ? -4.039 -8.786 -3.967 1.00 88.31 95 PHE A C 1
ATOM 754 O O . PHE A 1 95 ? -4.693 -9.626 -4.590 1.00 88.31 95 PHE A O 1
ATOM 761 N N . SER A 1 96 ? -4.250 -8.516 -2.684 1.00 87.12 96 SER A N 1
ATOM 762 C CA . SER A 1 96 ? -5.347 -9.091 -1.904 1.00 87.12 96 SER A CA 1
ATOM 763 C C . SER A 1 96 ? -6.070 -8.015 -1.108 1.00 87.12 96 SER A C 1
ATOM 765 O O . SER A 1 96 ? -5.475 -7.014 -0.715 1.00 87.12 96 SER A O 1
ATOM 767 N N . ILE A 1 97 ? -7.368 -8.229 -0.905 1.00 86.88 97 ILE A N 1
ATOM 768 C CA . ILE A 1 97 ? -8.255 -7.306 -0.203 1.00 86.88 97 ILE A CA 1
ATOM 769 C C . ILE A 1 97 ? -8.815 -8.031 1.015 1.00 86.88 97 ILE A C 1
ATOM 771 O O . ILE A 1 97 ? -9.304 -9.154 0.887 1.00 86.88 97 ILE A O 1
ATOM 775 N N . GLU A 1 98 ? -8.783 -7.370 2.164 1.00 83.19 98 GLU A N 1
ATOM 776 C CA . GLU A 1 98 ? -9.515 -7.771 3.360 1.00 83.19 98 GLU A CA 1
ATOM 777 C C . GLU A 1 98 ? -10.513 -6.666 3.732 1.00 83.19 98 GLU A C 1
ATOM 779 O O . GLU A 1 98 ? -10.145 -5.500 3.899 1.00 83.19 98 GLU A O 1
ATOM 784 N N . GLY A 1 99 ? -11.791 -7.036 3.832 1.00 78.06 99 GLY A N 1
ATOM 785 C CA . GLY A 1 99 ? -12.911 -6.118 4.059 1.00 78.06 99 GLY A CA 1
ATOM 786 C C . GLY A 1 99 ? -13.815 -5.957 2.835 1.00 78.06 99 GLY A C 1
ATOM 787 O O . GLY A 1 99 ? -13.633 -6.616 1.811 1.00 78.06 99 GLY A O 1
ATOM 788 N N . GLU A 1 100 ? -14.817 -5.086 2.947 1.00 76.94 100 GLU A N 1
ATOM 789 C CA . GLU A 1 100 ? -15.675 -4.727 1.815 1.00 76.94 100 GLU A CA 1
ATOM 790 C C . GLU A 1 100 ? -14.897 -3.825 0.849 1.00 76.94 100 GLU A C 1
ATOM 792 O O . GLU A 1 100 ? -14.304 -2.827 1.260 1.00 76.94 100 GLU A O 1
ATOM 797 N N . GLU A 1 101 ? -14.859 -4.166 -0.440 1.00 71.81 101 GLU A N 1
ATOM 798 C CA . GLU A 1 101 ? -14.178 -3.349 -1.450 1.00 71.81 101 GLU A CA 1
ATOM 799 C C . GLU A 1 101 ? -14.915 -2.008 -1.615 1.00 71.81 101 GLU A C 1
ATOM 801 O O . GLU A 1 101 ? -15.912 -1.910 -2.325 1.00 71.81 101 GLU A O 1
ATOM 806 N N . VAL A 1 102 ? -14.439 -0.965 -0.924 1.00 73.00 102 VAL A N 1
ATOM 807 C CA . VAL A 1 102 ? -15.062 0.374 -0.959 1.00 73.00 102 VAL A CA 1
ATOM 808 C C . VAL A 1 102 ? -14.734 1.146 -2.232 1.00 73.00 102 VAL A C 1
ATOM 810 O O . VAL A 1 102 ? -15.467 2.068 -2.583 1.00 73.00 102 VAL A O 1
ATOM 813 N N . ILE A 1 103 ? -13.627 0.812 -2.907 1.00 82.69 103 ILE A N 1
ATOM 814 C CA . ILE A 1 103 ? -13.230 1.450 -4.163 1.00 82.69 103 ILE A CA 1
ATOM 815 C C . ILE A 1 103 ? -12.752 0.417 -5.191 1.00 82.69 103 ILE A C 1
ATOM 817 O O . ILE A 1 103 ? -12.055 -0.528 -4.824 1.00 82.69 103 ILE A O 1
ATOM 821 N N . PRO A 1 104 ? -13.056 0.605 -6.489 1.00 84.56 104 PRO A N 1
ATOM 822 C CA . PRO A 1 104 ? -12.591 -0.297 -7.536 1.00 84.56 104 PRO A CA 1
ATOM 823 C C . PRO A 1 104 ? -11.062 -0.358 -7.623 1.00 84.56 104 PRO A C 1
ATOM 825 O O . PRO A 1 104 ? -10.392 0.680 -7.591 1.00 84.56 104 PRO A O 1
ATOM 828 N N . ARG A 1 105 ? -10.505 -1.549 -7.880 1.00 83.00 105 ARG A N 1
ATOM 829 C CA . ARG A 1 105 ? -9.052 -1.759 -8.082 1.00 83.00 105 ARG A CA 1
ATOM 830 C C . ARG A 1 105 ? -8.338 -0.720 -8.968 1.00 83.00 105 ARG A C 1
ATOM 832 O O . ARG A 1 105 ? -7.264 -0.275 -8.569 1.00 83.00 105 ARG A O 1
ATOM 839 N N . PRO A 1 106 ? -8.881 -0.256 -10.117 1.00 85.81 106 PRO A N 1
ATOM 840 C CA . PRO A 1 106 ? -8.211 0.777 -10.914 1.00 85.81 106 PRO A CA 1
ATOM 841 C C . PRO A 1 106 ? -7.997 2.102 -10.168 1.00 85.81 106 PRO A C 1
ATOM 843 O O . PRO A 1 106 ? -7.037 2.817 -10.444 1.00 85.81 106 PRO A O 1
ATOM 846 N N . GLN A 1 107 ? -8.878 2.447 -9.225 1.00 87.12 107 GLN A N 1
ATOM 847 C CA . GLN A 1 107 ? -8.700 3.627 -8.378 1.00 87.12 107 GLN A CA 1
ATOM 848 C C . GLN A 1 107 ? -7.623 3.387 -7.320 1.00 87.12 107 GLN A C 1
ATOM 850 O O . GLN A 1 107 ? -6.800 4.269 -7.096 1.00 87.12 107 GLN A O 1
ATOM 855 N N . VAL A 1 108 ? -7.565 2.182 -6.742 1.00 86.62 108 VAL A N 1
ATOM 856 C CA . VAL A 1 108 ? -6.480 1.776 -5.834 1.00 86.62 108 VAL A CA 1
ATOM 857 C C . VAL A 1 108 ? -5.121 1.930 -6.521 1.00 86.62 108 VAL A C 1
ATOM 859 O O . VAL A 1 108 ? -4.202 2.498 -5.942 1.00 86.62 108 VAL A O 1
ATOM 862 N N . TYR A 1 109 ? -4.999 1.502 -7.781 1.00 85.25 109 TYR A N 1
ATOM 863 C CA . TYR A 1 109 ? -3.752 1.638 -8.542 1.00 85.25 109 TYR A CA 1
ATOM 864 C C . TYR A 1 109 ? -3.357 3.099 -8.747 1.00 85.25 109 TYR A C 1
ATOM 866 O O . TYR A 1 109 ? -2.209 3.446 -8.497 1.00 85.25 109 TYR A O 1
ATOM 874 N N . LYS A 1 110 ? -4.306 3.979 -9.089 1.00 85.19 110 LYS A N 1
ATOM 875 C CA . LYS A 1 110 ? -4.038 5.424 -9.195 1.00 85.19 110 LYS A CA 1
ATOM 876 C C . LYS A 1 110 ? -3.567 6.035 -7.874 1.00 85.19 110 LYS A C 1
ATOM 878 O O . LYS A 1 110 ? -2.674 6.875 -7.881 1.00 85.19 110 LYS A O 1
ATOM 883 N N . ILE A 1 111 ? -4.150 5.616 -6.751 1.00 87.12 111 ILE A N 1
ATOM 884 C CA . ILE A 1 111 ? -3.741 6.066 -5.412 1.00 87.12 111 ILE A CA 1
ATOM 885 C C . ILE A 1 111 ? -2.309 5.607 -5.112 1.00 87.12 111 ILE A C 1
ATOM 887 O O . ILE A 1 111 ? -1.504 6.400 -4.629 1.00 87.12 111 ILE A O 1
ATOM 891 N N . LEU A 1 112 ? -1.971 4.355 -5.434 1.00 85.06 112 LEU A N 1
ATOM 892 C CA . LEU A 1 112 ? -0.620 3.818 -5.255 1.00 85.06 112 LEU A CA 1
ATOM 893 C C . LEU A 1 112 ? 0.405 4.519 -6.145 1.00 85.06 112 LEU A C 1
ATOM 895 O O . LEU A 1 112 ? 1.472 4.881 -5.661 1.00 85.06 112 LEU A O 1
ATOM 899 N N . GLU A 1 113 ? 0.082 4.756 -7.416 1.00 80.88 113 GLU A N 1
ATOM 900 C CA . GLU A 1 113 ? 0.933 5.530 -8.322 1.00 80.88 113 GLU A CA 1
ATOM 901 C C . GLU A 1 113 ? 1.187 6.935 -7.761 1.00 80.88 113 GLU A C 1
ATOM 903 O O . GLU A 1 113 ? 2.335 7.360 -7.656 1.00 80.88 113 GLU A O 1
ATOM 908 N N . GLN A 1 114 ? 0.140 7.641 -7.326 1.00 80.06 114 GLN A N 1
ATOM 909 C CA . GLN A 1 114 ? 0.288 8.961 -6.710 1.00 80.06 114 GLN A CA 1
ATOM 910 C C . GLN A 1 114 ? 1.150 8.911 -5.453 1.00 80.06 114 GLN A C 1
ATOM 912 O O . GLN A 1 114 ? 2.040 9.742 -5.300 1.00 80.06 114 GLN A O 1
ATOM 917 N N . ALA A 1 115 ? 0.930 7.937 -4.572 1.00 79.62 115 ALA A N 1
ATOM 918 C CA . ALA A 1 115 ? 1.760 7.776 -3.393 1.00 79.62 115 ALA A CA 1
ATOM 919 C C . ALA A 1 115 ? 3.224 7.563 -3.800 1.00 79.62 115 ALA A C 1
ATOM 921 O O . ALA A 1 115 ? 4.073 8.394 -3.502 1.00 79.62 115 ALA A O 1
ATOM 922 N N . PHE A 1 116 ? 3.541 6.515 -4.556 1.00 75.88 116 PHE A N 1
ATOM 923 C CA . PHE A 1 116 ? 4.930 6.171 -4.851 1.00 75.88 116 PHE A CA 1
ATOM 924 C C . PHE A 1 116 ? 5.661 7.206 -5.712 1.00 75.88 116 PHE A C 1
ATOM 926 O O . PHE A 1 116 ? 6.856 7.411 -5.510 1.00 75.88 116 PHE A O 1
ATOM 933 N N . PHE A 1 117 ? 4.978 7.880 -6.639 1.00 71.81 117 PHE A N 1
ATOM 934 C CA . PHE A 1 117 ? 5.624 8.815 -7.563 1.00 71.81 117 PHE A CA 1
ATOM 935 C C . PHE A 1 117 ? 5.599 10.270 -7.092 1.00 71.81 117 PHE A C 1
ATOM 937 O O . PHE A 1 117 ? 6.579 10.979 -7.315 1.00 71.81 117 PHE A O 1
ATOM 944 N N . CYS A 1 118 ? 4.555 10.728 -6.390 1.00 63.34 118 CYS A N 1
ATOM 945 C CA . CYS A 1 118 ? 4.559 12.082 -5.822 1.00 63.34 118 CYS A CA 1
ATOM 946 C C . CYS A 1 118 ? 5.420 12.175 -4.556 1.00 63.34 118 CYS A C 1
ATOM 948 O O . CYS A 1 118 ? 6.009 13.225 -4.319 1.00 63.34 118 CYS A O 1
ATOM 950 N N . ILE A 1 119 ? 5.574 11.094 -3.778 1.00 54.50 119 ILE A N 1
ATOM 951 C CA . ILE A 1 119 ? 6.504 11.068 -2.633 1.00 54.50 119 ILE A CA 1
ATOM 952 C C . ILE A 1 119 ? 7.967 11.226 -3.098 1.00 54.50 119 ILE A C 1
ATOM 954 O O . ILE A 1 119 ? 8.777 11.819 -2.382 1.00 54.50 119 ILE A O 1
ATOM 958 N N . CYS A 1 120 ? 8.310 10.748 -4.303 1.00 44.91 120 CYS A N 1
ATOM 959 C CA . CYS A 1 120 ? 9.640 10.912 -4.902 1.00 44.91 120 CYS A CA 1
ATOM 960 C C . CYS A 1 120 ? 9.905 12.318 -5.464 1.00 44.91 120 CYS A C 1
ATOM 962 O O . CYS A 1 120 ? 11.062 12.661 -5.693 1.00 44.91 120 CYS A O 1
ATOM 964 N N . ALA A 1 121 ? 8.876 13.149 -5.647 1.00 40.81 121 ALA A N 1
ATOM 965 C CA . ALA A 1 121 ? 9.025 14.543 -6.054 1.00 40.81 121 ALA A CA 1
ATOM 966 C C . ALA A 1 121 ? 9.309 15.441 -4.835 1.00 40.81 121 ALA A C 1
ATOM 968 O O . ALA A 1 121 ? 8.577 16.390 -4.559 1.00 40.81 121 ALA A O 1
ATOM 969 N N . ARG A 1 122 ? 10.370 15.147 -4.072 1.00 34.53 122 ARG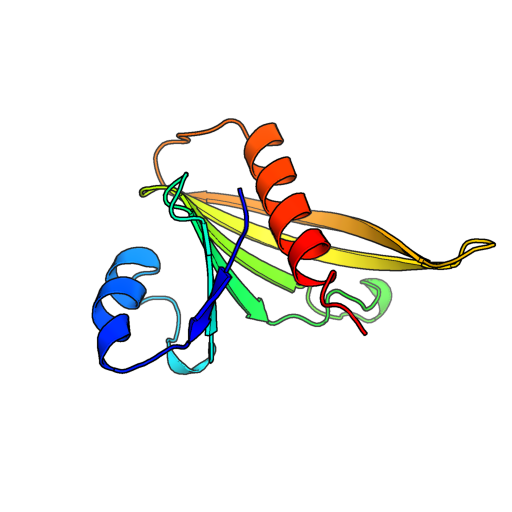 A N 1
ATOM 970 C CA . ARG A 1 122 ? 10.979 16.185 -3.226 1.00 34.53 122 ARG A CA 1
ATOM 971 C C . ARG A 1 122 ? 11.848 17.067 -4.128 1.00 34.53 122 ARG A C 1
ATOM 973 O O . ARG A 1 122 ? 12.548 16.515 -4.978 1.00 34.53 122 ARG A O 1
ATOM 980 N N . PRO A 1 123 ? 11.811 18.403 -3.981 1.00 32.69 123 PRO A N 1
ATOM 981 C CA . PRO A 1 123 ? 12.764 19.255 -4.670 1.00 32.69 123 PRO A CA 1
ATOM 982 C C . PRO A 1 123 ? 14.173 18.863 -4.217 1.00 32.69 123 PRO A C 1
ATOM 984 O O . PRO A 1 123 ? 14.392 18.627 -3.026 1.00 32.69 123 PRO A O 1
ATOM 987 N N . ILE A 1 124 ? 15.078 18.752 -5.188 1.00 35.31 124 ILE A N 1
ATOM 988 C CA . ILE A 1 124 ? 16.527 18.726 -4.960 1.00 35.31 124 ILE A CA 1
ATOM 989 C C . ILE A 1 124 ? 16.931 20.060 -4.329 1.00 35.31 124 ILE A C 1
ATOM 991 O O . ILE A 1 124 ? 16.393 21.095 -4.790 1.00 35.31 124 ILE A O 1
#

Nearest PDB structures (foldseek):
  2zf4-assembly2_D  TM=4.077E-01  e=1.999E-01  Chromobacteriu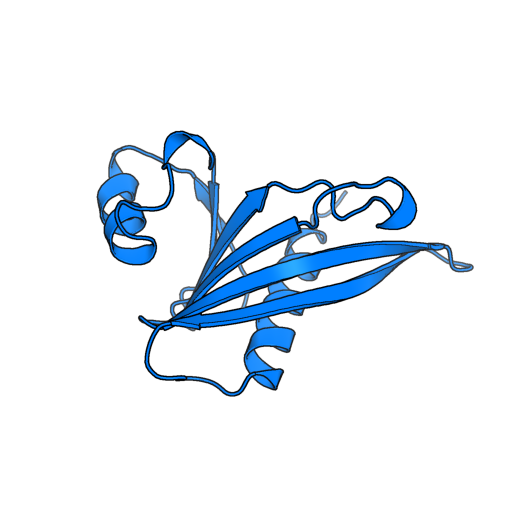m violaceum
  2zf3-assembly3_F  TM=3.609E-01  e=2.364E-01  Chromobacterium violaceum
  2zf3-assembly2_D  TM=3.404E-01  e=2.364E-01  Chromobacterium violaceum
  2ns9-assembly1_B  TM=4.612E-01  e=2.213E+00  Aeropyrum pernix
  2zf4-assembly3_F  TM=3.247E-01  e=1.673E+00  Chromobacterium violaceum

Solvent-accessible surface area (backbone atoms only — not comparable to full-atom values): 7278 Å² total; per-residue (Å²): 139,65,60,42,84,43,69,66,42,86,83,46,46,64,61,50,42,72,71,62,41,88,84,54,70,70,88,67,45,71,50,35,33,35,26,77,95,68,46,31,39,40,36,69,76,48,60,51,15,69,49,61,64,92,76,72,44,52,49,25,36,35,42,37,34,45,81,82,25,38,38,42,37,31,27,34,40,43,78,42,80,50,100,89,50,69,48,75,45,78,45,80,77,43,79,49,76,50,68,72,84,86,66,59,68,74,56,54,51,53,52,49,50,49,43,65,54,55,65,65,66,61,85,130

Sequence (124 aa):
MAFVQKEYTKESAPLYRGLVGDGVKSGMLGSWYVDESINAHLFNYGGRGEMPEELGMPPNTSLLVINKTIYHIEYRTTDIKVDNGFIRKFSICRFSIEGEEVIPRPQVYKILEQAFFCICARPI